Protein AF-A0A8R1IR16-F1 (afdb_monomer_lite)

Radius of gyration: 22.75 Å; chains: 1; bounding box: 48×35×68 Å

Foldseek 3Di:
DLVVLLVVLVVVQVVVVDPPPDDPVVNVVSVVSNLVSQLVVQLVVQVVVLVVVLVVLVVCLVVVVDDPVVNVVSVVVSVCSVVCSVVSSVVSNQVSDPVSVVVVQCPPPVNVVVCVVVVVVPVVPPPDDPVVVVVVVVVVVVVVPD

Secondary structure (DSSP, 8-state):
-HHHHHHHHHHHHHHTTSTTSS-HHHHHHHHHHHHHHHHHHHHHHHHHHHHHHHHHHHHHHHTT-S-HHHHHHHHHHHHHHHHTHHHHHHHHHHHHSHHHHHHHHHHSHHHHHHHHHHHTTTGGG--S-HHHHHHHHHHHHHHTT-

InterPro domains:
  IPR004151 7TM GPCR, serpentine receptor class e (Sre) [PF03125] (1-145)
  IPR053365 Nematode receptor-like [PTHR47757] (2-145)

Sequence (146 aa):
MYTILWYINERMRRNFSKPGAFRLAQQFQVKENIRHIMLTKNIICSATVYVAISCSLLMILVFDMVPEWLKNPLAHCVENCIFLNPLLICTVSMFSEPAWKKEFIQSIPLVSHVFSADKQSLENKKSLRPVEETEMYFNQFKMAWV

Organism: Caenorhabditis japonica (NCBI:txid281687)

Structure (mmCIF, N/CA/C/O backbone):
data_AF-A0A8R1IR16-F1
#
_entry.id   AF-A0A8R1IR16-F1
#
loop_
_atom_site.group_PDB
_atom_site.id
_atom_site.type_symbol
_atom_site.label_atom_id
_atom_site.label_alt_id
_atom_site.label_comp_id
_atom_site.label_asym_id
_atom_site.label_entity_id
_atom_site.label_seq_id
_atom_site.pdbx_PDB_ins_code
_atom_site.Cartn_x
_atom_site.Cartn_y
_atom_site.Cartn_z
_atom_site.occupancy
_atom_site.B_iso_or_equiv
_atom_site.auth_seq_id
_atom_site.auth_comp_id
_atom_site.auth_asym_id
_atom_site.auth_atom_id
_atom_site.pdbx_PDB_model_num
ATOM 1 N N . MET A 1 1 ? -15.082 -14.758 1.129 1.00 70.50 1 MET A N 1
ATOM 2 C CA . MET A 1 1 ? -14.773 -14.827 2.579 1.00 70.50 1 MET A CA 1
ATOM 3 C C . MET A 1 1 ? -14.777 -13.446 3.241 1.00 70.50 1 MET A C 1
ATOM 5 O O . MET A 1 1 ? -15.599 -13.229 4.121 1.00 70.50 1 MET A O 1
ATOM 9 N N . TYR A 1 2 ? -13.950 -12.488 2.795 1.00 76.31 2 TYR A N 1
ATOM 10 C CA . TYR A 1 2 ? -13.872 -11.138 3.393 1.00 76.31 2 TYR A CA 1
ATOM 11 C C . TYR A 1 2 ? -15.183 -10.331 3.356 1.00 76.31 2 TYR A C 1
ATOM 13 O O . TYR A 1 2 ? -15.525 -9.668 4.329 1.00 76.31 2 TYR A O 1
ATOM 21 N N . THR A 1 3 ? -15.959 -10.431 2.275 1.00 79.50 3 THR A N 1
ATOM 22 C CA . THR A 1 3 ? -17.273 -9.771 2.143 1.00 79.50 3 THR A CA 1
ATOM 23 C C . THR A 1 3 ? -18.311 -10.311 3.130 1.00 79.50 3 THR A C 1
ATOM 25 O O . THR A 1 3 ? -19.096 -9.545 3.681 1.00 79.50 3 THR A O 1
ATOM 28 N N . ILE A 1 4 ? -18.276 -11.618 3.402 1.00 84.50 4 ILE A N 1
ATOM 29 C CA . ILE A 1 4 ? -19.158 -12.291 4.366 1.00 84.50 4 ILE A CA 1
ATOM 30 C C . ILE A 1 4 ? -18.788 -11.870 5.793 1.00 84.50 4 ILE A C 1
ATOM 32 O O . ILE A 1 4 ? -19.660 -11.471 6.559 1.00 84.50 4 ILE A O 1
ATOM 36 N N . LEU A 1 5 ? -17.492 -11.884 6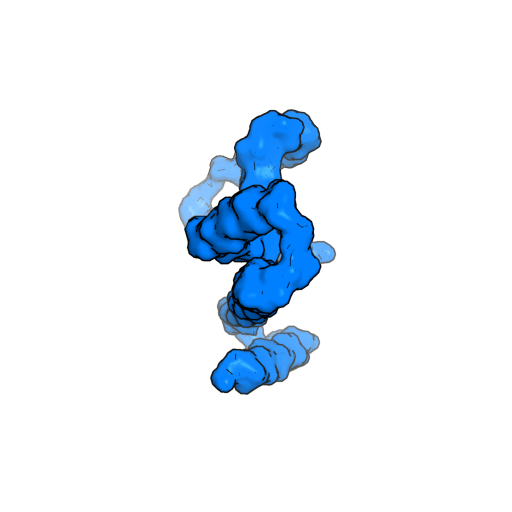.130 1.00 84.38 5 LEU A N 1
ATOM 37 C CA . LEU A 1 5 ? -16.980 -11.391 7.415 1.00 84.38 5 LEU A CA 1
ATOM 38 C C . LEU A 1 5 ? -17.340 -9.921 7.647 1.00 84.38 5 LEU A C 1
ATOM 40 O O . LEU A 1 5 ? -17.776 -9.563 8.739 1.00 84.38 5 LEU A O 1
ATOM 44 N N . TRP A 1 6 ? -17.206 -9.076 6.623 1.00 86.12 6 TRP A N 1
ATOM 45 C CA . TRP A 1 6 ? -17.631 -7.680 6.686 1.00 86.12 6 TRP A CA 1
ATOM 46 C C . TRP A 1 6 ? -19.132 -7.559 6.949 1.00 86.12 6 TRP A C 1
ATOM 48 O O . TRP A 1 6 ? -19.536 -6.871 7.881 1.00 86.12 6 TRP A O 1
ATOM 58 N N . TYR A 1 7 ? -19.960 -8.268 6.178 1.00 87.38 7 TYR A N 1
ATOM 59 C CA . TYR A 1 7 ? -21.414 -8.230 6.321 1.00 87.38 7 TYR A CA 1
ATOM 60 C C . TYR A 1 7 ? -21.877 -8.662 7.720 1.00 87.38 7 TYR A C 1
ATOM 62 O O . TYR A 1 7 ? -22.720 -7.997 8.325 1.00 87.38 7 TYR A O 1
ATOM 70 N N . ILE A 1 8 ? -21.298 -9.737 8.265 1.00 86.81 8 ILE A N 1
ATOM 71 C CA . ILE A 1 8 ? -21.607 -10.222 9.617 1.00 86.81 8 ILE A CA 1
ATOM 72 C C . ILE A 1 8 ? -21.201 -9.180 10.666 1.00 86.81 8 ILE A C 1
ATOM 74 O O . ILE A 1 8 ? -22.024 -8.818 11.508 1.00 86.81 8 ILE A O 1
ATOM 78 N N . ASN A 1 9 ? -19.972 -8.658 10.608 1.00 86.31 9 ASN A N 1
ATOM 79 C CA . ASN A 1 9 ? -19.496 -7.668 11.578 1.00 86.31 9 ASN A CA 1
ATOM 80 C C . ASN A 1 9 ? -20.281 -6.347 11.494 1.00 86.31 9 ASN A C 1
ATOM 82 O O . ASN A 1 9 ? -20.611 -5.765 12.523 1.00 86.31 9 ASN A O 1
ATOM 86 N N . GLU A 1 10 ? -20.655 -5.899 10.295 1.00 84.75 10 GLU A N 1
ATOM 87 C CA . GLU A 1 10 ? -21.483 -4.705 10.091 1.00 84.75 10 GLU A CA 1
ATOM 88 C C . GLU A 1 10 ? -22.900 -4.900 10.651 1.00 84.75 10 GLU A C 1
ATOM 90 O O . GLU A 1 10 ? -23.436 -4.021 11.330 1.00 84.75 10 GLU A O 1
ATOM 95 N N . ARG A 1 11 ? -23.500 -6.079 10.439 1.00 85.19 11 ARG A N 1
ATOM 96 C CA . ARG A 1 11 ? -24.804 -6.435 11.018 1.00 85.19 11 ARG A CA 1
ATOM 97 C C . ARG A 1 11 ? -24.751 -6.450 12.547 1.00 85.19 11 ARG A C 1
ATOM 99 O O . ARG A 1 11 ? -25.655 -5.920 13.191 1.00 85.19 11 ARG A O 1
ATOM 106 N N . MET A 1 12 ? -23.686 -7.002 13.126 1.00 82.00 12 MET A N 1
ATOM 107 C CA . MET A 1 12 ? -23.456 -6.991 14.574 1.00 82.00 12 MET A CA 1
ATOM 108 C C . MET A 1 12 ? -23.248 -5.565 15.099 1.00 82.00 12 MET A C 1
ATOM 110 O O . MET A 1 12 ? -23.857 -5.198 16.102 1.00 82.00 12 MET A O 1
ATOM 114 N N . ARG A 1 13 ? -22.491 -4.721 14.377 1.00 81.38 13 ARG A N 1
ATOM 115 C CA . ARG A 1 13 ? -22.277 -3.310 14.737 1.00 81.38 13 ARG A CA 1
ATOM 116 C C . ARG A 1 13 ? -23.587 -2.534 14.834 1.00 81.38 13 ARG A C 1
ATOM 118 O O . ARG A 1 13 ? -23.777 -1.787 15.788 1.00 81.38 13 ARG A O 1
ATOM 125 N N . ARG A 1 14 ? -24.504 -2.732 13.884 1.00 80.69 14 ARG A N 1
ATOM 126 C CA . ARG A 1 14 ? -25.834 -2.093 13.889 1.00 80.69 14 ARG A CA 1
ATOM 127 C C . ARG A 1 14 ? -26.707 -2.560 15.054 1.00 80.69 14 ARG A C 1
ATOM 129 O O . ARG A 1 14 ? -27.484 -1.780 15.593 1.00 80.69 14 ARG A O 1
ATOM 136 N N . ASN A 1 15 ? -26.559 -3.813 15.474 1.00 76.44 15 ASN A N 1
ATOM 137 C CA . ASN A 1 15 ? -27.293 -4.353 16.617 1.00 76.44 15 ASN A CA 1
ATOM 138 C C . ASN A 1 15 ? -26.777 -3.823 17.968 1.00 76.44 15 ASN A C 1
ATOM 140 O O . ASN A 1 15 ? -27.534 -3.837 18.938 1.00 76.44 15 ASN A O 1
ATOM 144 N N . PHE A 1 16 ? -25.545 -3.300 18.039 1.00 70.19 16 PHE A N 1
ATOM 145 C CA . PHE A 1 16 ? -25.008 -2.656 19.247 1.00 70.19 16 PHE A CA 1
ATOM 146 C C . PHE A 1 16 ? -25.657 -1.313 19.583 1.00 70.19 16 PHE A C 1
ATOM 148 O O . PHE A 1 16 ? -25.525 -0.852 20.712 1.00 70.19 16 PHE A O 1
ATOM 155 N N . SER A 1 17 ? -26.388 -0.696 18.650 1.00 63.47 17 SER A N 1
ATOM 156 C CA . SER A 1 17 ? -27.141 0.535 18.916 1.00 63.47 17 SER A CA 1
ATOM 157 C C . SER A 1 17 ? -28.316 0.327 19.883 1.00 63.47 17 SER A C 1
ATOM 159 O O . SER A 1 17 ? -28.915 1.304 20.319 1.00 63.47 17 SER A O 1
ATOM 161 N N . LYS A 1 18 ? -28.652 -0.925 20.229 1.00 70.00 18 LYS A N 1
ATOM 162 C CA . LYS A 1 18 ? -29.669 -1.262 21.232 1.00 70.00 18 LYS A CA 1
ATOM 163 C C . LYS A 1 18 ? -29.022 -1.366 22.625 1.00 70.00 18 LYS A C 1
ATOM 165 O O . LYS A 1 18 ? -28.211 -2.274 22.836 1.00 70.00 18 LYS A O 1
ATOM 170 N N . PRO A 1 19 ? -29.367 -0.482 23.582 1.00 58.72 19 PRO A N 1
ATOM 171 C CA . PRO A 1 19 ? -28.834 -0.541 24.942 1.00 58.72 19 PRO A CA 1
ATOM 172 C C . PRO A 1 19 ? -29.127 -1.899 25.601 1.00 58.72 19 PRO A C 1
ATOM 174 O O . PRO A 1 19 ? -30.244 -2.401 25.512 1.00 58.72 19 PRO A O 1
ATOM 177 N N . GLY A 1 20 ? -28.127 -2.503 26.253 1.00 64.69 20 GLY A N 1
ATOM 178 C CA . GLY A 1 20 ? -28.282 -3.721 27.068 1.00 64.69 20 GLY A CA 1
ATOM 179 C C . GLY A 1 20 ? -28.164 -5.069 26.341 1.00 64.69 20 GLY A C 1
ATOM 180 O O . GLY A 1 20 ? -28.115 -6.100 27.004 1.00 64.69 20 GLY A O 1
ATOM 181 N N . ALA A 1 21 ? -28.064 -5.099 25.009 1.00 60.94 21 ALA A N 1
ATOM 182 C CA . ALA A 1 21 ? -28.079 -6.360 24.257 1.00 60.94 21 ALA A CA 1
ATOM 183 C C . ALA A 1 21 ? -26.731 -7.116 24.209 1.00 60.94 21 ALA A C 1
ATOM 185 O O . ALA A 1 21 ? -26.717 -8.298 23.871 1.00 60.94 21 ALA A O 1
ATOM 186 N N . PHE A 1 22 ? -25.596 -6.472 24.523 1.00 66.31 22 PHE A N 1
ATOM 187 C CA . PHE A 1 22 ? -24.264 -7.063 24.317 1.00 66.31 22 PHE A CA 1
ATOM 188 C C . PHE A 1 22 ? -23.271 -6.739 25.431 1.00 66.31 22 PHE A C 1
ATOM 190 O O . PHE A 1 22 ? -23.265 -5.637 25.979 1.00 66.31 22 PHE A O 1
ATOM 197 N N . ARG A 1 23 ? -22.381 -7.700 25.720 1.00 76.25 23 ARG A N 1
ATOM 198 C CA . ARG A 1 23 ? -21.262 -7.509 26.654 1.00 76.25 23 ARG A CA 1
ATOM 199 C C . ARG A 1 23 ? -20.213 -6.596 26.024 1.00 76.25 23 ARG A C 1
ATOM 201 O O . ARG A 1 23 ? -19.941 -6.703 24.829 1.00 76.25 23 ARG A O 1
ATOM 208 N N . LEU A 1 24 ? -19.569 -5.765 26.843 1.00 75.62 24 LEU A N 1
ATOM 209 C CA . LEU A 1 24 ? -18.521 -4.832 26.414 1.00 75.62 24 LEU A CA 1
ATOM 210 C C . LEU A 1 24 ? -17.458 -5.525 25.537 1.00 75.62 24 LEU A C 1
ATOM 212 O O . LEU A 1 24 ? -17.166 -5.066 24.437 1.00 75.62 24 LEU A O 1
ATOM 216 N N . ALA A 1 25 ? -16.978 -6.699 25.958 1.00 75.62 25 ALA A N 1
ATOM 217 C CA . ALA A 1 25 ? -15.997 -7.495 25.216 1.00 75.62 25 ALA A CA 1
ATOM 218 C C . ALA A 1 25 ? -16.432 -7.855 23.778 1.00 75.62 25 ALA A C 1
ATOM 220 O O . ALA A 1 25 ? -15.610 -7.841 22.866 1.00 75.62 25 ALA A O 1
ATOM 221 N N . GLN A 1 26 ? -17.721 -8.125 23.542 1.00 78.31 26 GLN A N 1
ATOM 222 C CA . GLN A 1 26 ? -18.230 -8.454 22.203 1.00 78.31 26 GLN A CA 1
ATOM 223 C C . GLN A 1 26 ? -18.224 -7.232 21.279 1.00 78.31 26 GLN A C 1
ATOM 225 O O . GLN A 1 26 ? -17.924 -7.347 20.090 1.00 78.31 26 GLN A O 1
ATOM 230 N N . GLN A 1 27 ? -18.521 -6.049 21.824 1.00 79.50 27 GLN A N 1
ATOM 231 C CA . GLN A 1 27 ? -18.449 -4.797 21.071 1.00 79.50 27 GLN A CA 1
ATOM 232 C C . GLN A 1 27 ? -17.008 -4.484 20.656 1.00 79.50 27 GLN A C 1
ATOM 234 O O . GLN A 1 27 ? -16.776 -4.050 19.528 1.00 79.50 27 GLN A O 1
ATOM 239 N N . PHE A 1 28 ? -16.046 -4.760 21.541 1.00 81.31 28 PHE A N 1
ATOM 240 C CA . PHE A 1 28 ? -14.619 -4.641 21.246 1.00 81.31 28 PHE A CA 1
ATOM 241 C C . PHE A 1 28 ? -14.183 -5.575 20.118 1.00 81.31 28 PHE A C 1
ATOM 243 O O . PHE A 1 28 ? -13.613 -5.106 19.137 1.00 81.31 28 PHE A O 1
ATOM 250 N N . GLN A 1 29 ? -14.509 -6.866 20.207 1.00 82.38 29 GLN A N 1
ATOM 251 C CA . GLN A 1 29 ? -14.133 -7.850 19.186 1.00 82.38 29 GLN A CA 1
ATOM 252 C C . GLN A 1 29 ? -14.648 -7.471 17.795 1.00 82.38 29 GLN A C 1
ATOM 254 O O . GLN A 1 29 ? -13.907 -7.520 16.819 1.00 82.38 29 GLN A O 1
ATOM 259 N N . VAL A 1 30 ? -15.910 -7.049 17.691 1.00 85.50 30 VAL A N 1
ATOM 260 C CA . VAL A 1 30 ? -16.495 -6.670 16.398 1.00 85.50 30 VAL A CA 1
ATOM 261 C C . VAL A 1 30 ? -15.882 -5.378 15.854 1.00 85.50 30 VAL A C 1
ATOM 263 O O . VAL A 1 30 ? -15.630 -5.294 14.654 1.00 85.50 30 VAL A O 1
ATOM 266 N N . LYS A 1 31 ? -15.601 -4.378 16.702 1.00 82.31 31 LYS A N 1
ATOM 267 C CA . LYS A 1 31 ? -14.915 -3.150 16.263 1.00 82.31 31 LYS A CA 1
ATOM 268 C C . LYS A 1 31 ? -13.490 -3.434 15.781 1.00 82.31 31 LYS A C 1
ATOM 270 O O . LYS A 1 31 ? -13.119 -2.956 14.712 1.00 82.31 31 LYS A O 1
ATOM 275 N N . GLU A 1 32 ? -12.733 -4.247 16.514 1.00 83.69 32 GLU A N 1
ATOM 276 C CA . GLU A 1 32 ? -11.369 -4.624 16.132 1.00 83.69 32 GLU A CA 1
ATOM 277 C C . GLU A 1 32 ? -11.355 -5.447 14.836 1.00 83.69 32 GLU A C 1
ATOM 279 O O . GLU A 1 32 ? -10.561 -5.180 13.937 1.00 83.69 32 GLU A O 1
ATOM 284 N N . ASN A 1 33 ? -12.309 -6.369 14.664 1.00 88.94 33 ASN A N 1
ATOM 285 C CA . ASN A 1 33 ? -12.471 -7.118 13.417 1.00 88.94 33 ASN A CA 1
AT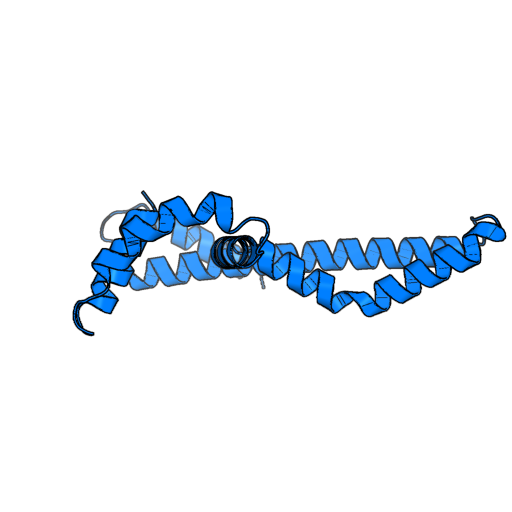OM 286 C C . ASN A 1 33 ? -12.743 -6.198 12.218 1.00 88.94 33 ASN A C 1
ATOM 288 O O . ASN A 1 33 ? -12.174 -6.398 11.146 1.00 88.94 33 ASN A O 1
ATOM 292 N N . ILE A 1 34 ? -13.599 -5.184 12.380 1.00 86.31 34 ILE A N 1
ATOM 293 C CA . ILE A 1 34 ? -13.873 -4.189 11.330 1.00 86.31 34 ILE A CA 1
ATOM 294 C C . ILE A 1 34 ? -12.598 -3.419 10.980 1.00 86.31 34 ILE A C 1
ATOM 296 O O . ILE A 1 34 ? -12.294 -3.265 9.795 1.00 86.31 34 ILE A O 1
ATOM 300 N N . ARG A 1 35 ? -11.829 -2.991 11.988 1.00 86.31 35 ARG A N 1
ATOM 301 C CA . ARG A 1 35 ? -10.544 -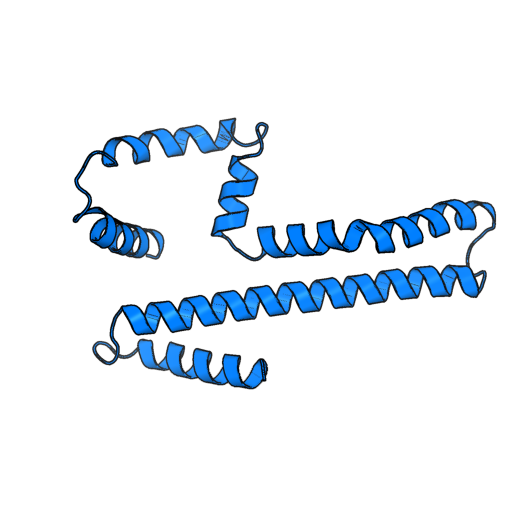2.300 11.807 1.00 86.31 35 ARG A CA 1
ATOM 302 C C . ARG A 1 35 ? -9.548 -3.166 11.033 1.00 86.31 35 ARG A C 1
ATOM 304 O O . ARG A 1 35 ? -9.010 -2.726 10.019 1.00 86.31 35 ARG A O 1
ATOM 311 N N . HIS A 1 36 ? -9.401 -4.431 11.421 1.00 87.44 36 HIS A N 1
ATOM 312 C CA . HIS A 1 36 ? -8.546 -5.398 10.732 1.00 87.44 36 HIS A CA 1
ATOM 313 C C . HIS A 1 36 ? -8.984 -5.653 9.277 1.00 87.44 36 HIS A C 1
ATOM 315 O O . HIS A 1 36 ? -8.152 -5.745 8.369 1.00 87.44 36 HIS A O 1
ATOM 321 N N . ILE A 1 37 ? -10.295 -5.722 9.012 1.00 88.44 37 ILE A N 1
ATOM 322 C CA . ILE A 1 37 ? -10.823 -5.849 7.645 1.00 88.44 37 ILE A CA 1
ATOM 323 C C . ILE A 1 37 ? -10.491 -4.607 6.808 1.00 88.44 37 ILE A C 1
ATOM 325 O O . ILE A 1 37 ? -10.077 -4.749 5.657 1.00 88.44 37 ILE A O 1
ATOM 329 N N . MET A 1 38 ? -10.638 -3.403 7.367 1.00 86.38 38 MET A N 1
ATOM 330 C CA . MET A 1 38 ? -10.276 -2.160 6.678 1.00 86.38 38 MET A CA 1
ATOM 331 C C . MET A 1 38 ? -8.779 -2.101 6.365 1.00 86.38 38 MET A C 1
ATOM 333 O O . MET A 1 38 ? -8.416 -1.805 5.227 1.00 86.38 38 MET A O 1
ATOM 337 N N . LEU A 1 39 ? -7.929 -2.462 7.329 1.00 87.94 39 LEU A N 1
ATOM 338 C CA . LEU A 1 39 ? -6.482 -2.585 7.146 1.00 87.94 39 LEU A CA 1
ATOM 339 C C . LEU A 1 39 ? -6.151 -3.551 6.003 1.00 87.94 39 LEU A C 1
ATOM 341 O O . LEU A 1 39 ? -5.445 -3.183 5.066 1.00 87.94 39 LEU A O 1
ATOM 345 N N . THR A 1 40 ? -6.726 -4.759 6.027 1.00 89.25 40 THR A N 1
ATOM 346 C CA . THR A 1 40 ? -6.485 -5.749 4.967 1.00 89.25 40 THR A CA 1
ATOM 347 C C . THR A 1 40 ? -6.928 -5.200 3.607 1.00 89.25 40 THR A C 1
ATOM 349 O O . THR A 1 40 ? -6.209 -5.329 2.619 1.00 89.25 40 THR A O 1
ATOM 352 N N . LYS A 1 41 ? -8.095 -4.544 3.538 1.00 88.50 41 LYS A N 1
ATOM 353 C CA . LYS A 1 41 ? -8.601 -3.950 2.295 1.00 88.50 41 LYS A CA 1
ATOM 354 C C . LYS A 1 41 ? -7.639 -2.895 1.744 1.00 88.50 41 LYS A C 1
ATOM 356 O O . LYS A 1 41 ? -7.406 -2.870 0.538 1.00 88.50 41 LYS A O 1
ATOM 361 N N . ASN A 1 42 ? -7.083 -2.043 2.603 1.00 88.50 42 ASN A N 1
ATOM 362 C CA . ASN A 1 42 ? -6.122 -1.020 2.196 1.00 88.50 42 ASN A CA 1
ATOM 363 C C . ASN A 1 42 ? -4.822 -1.641 1.674 1.00 88.50 42 ASN A C 1
ATOM 365 O O . ASN A 1 42 ? -4.331 -1.210 0.633 1.00 88.50 42 ASN A O 1
ATOM 369 N N . ILE A 1 43 ? -4.313 -2.684 2.339 1.00 90.50 43 ILE A N 1
ATOM 370 C CA . ILE A 1 43 ? -3.122 -3.423 1.897 1.00 90.50 43 ILE A CA 1
ATOM 371 C C . ILE A 1 43 ? -3.366 -4.067 0.531 1.00 90.50 43 ILE A C 1
ATOM 373 O O . ILE A 1 43 ? -2.572 -3.867 -0.382 1.00 90.50 43 ILE A O 1
ATOM 377 N N . ILE A 1 44 ? -4.484 -4.780 0.355 1.00 91.06 44 ILE A N 1
ATOM 378 C CA . ILE A 1 44 ? -4.827 -5.428 -0.922 1.00 91.06 44 ILE A CA 1
ATOM 379 C C . ILE A 1 44 ? -4.977 -4.387 -2.034 1.00 91.06 44 ILE A C 1
ATOM 381 O O . ILE A 1 44 ? -4.432 -4.568 -3.120 1.00 91.06 44 ILE A O 1
ATOM 385 N N . CYS A 1 45 ? -5.695 -3.290 -1.771 1.00 89.62 45 CYS A N 1
ATOM 386 C CA . CYS A 1 45 ? -5.875 -2.208 -2.736 1.00 89.62 45 CYS A CA 1
ATOM 387 C C . CYS A 1 45 ? -4.524 -1.609 -3.150 1.00 89.62 45 CYS A C 1
ATOM 389 O O . CYS A 1 45 ? -4.227 -1.517 -4.339 1.00 89.62 45 CYS A O 1
ATOM 391 N N . SER A 1 46 ? -3.676 -1.272 -2.176 1.00 89.94 46 SER A N 1
ATOM 392 C CA . SER A 1 46 ? -2.362 -0.690 -2.440 1.00 89.94 46 SER A CA 1
ATOM 393 C C . SER A 1 46 ? -1.440 -1.651 -3.189 1.00 89.94 46 SER A C 1
ATOM 395 O O . SER A 1 46 ? -0.840 -1.249 -4.181 1.00 89.94 46 SER A O 1
ATOM 397 N N . ALA A 1 47 ? -1.390 -2.925 -2.793 1.00 90.50 47 ALA A N 1
ATOM 398 C CA . ALA A 1 47 ? -0.616 -3.946 -3.493 1.00 90.50 47 ALA A CA 1
ATOM 399 C C . ALA A 1 47 ? -1.104 -4.140 -4.938 1.00 90.50 47 ALA A C 1
ATOM 401 O O . ALA A 1 47 ? -0.296 -4.256 -5.854 1.00 90.50 47 ALA A O 1
ATOM 402 N N . THR A 1 48 ? -2.421 -4.110 -5.166 1.00 91.88 48 THR A N 1
ATOM 403 C CA . THR A 1 48 ? -3.004 -4.233 -6.513 1.00 91.88 48 THR A CA 1
ATOM 404 C C . THR A 1 48 ? -2.602 -3.056 -7.399 1.00 91.88 48 THR A C 1
ATOM 406 O O . THR A 1 48 ? -2.142 -3.262 -8.519 1.00 91.88 48 THR A O 1
ATOM 409 N N . VAL A 1 49 ? -2.729 -1.823 -6.892 1.00 91.12 49 VAL A N 1
ATOM 410 C CA . VAL A 1 49 ? -2.297 -0.609 -7.606 1.00 91.12 49 VAL A CA 1
ATOM 411 C C . VAL A 1 49 ? -0.800 -0.667 -7.899 1.00 91.12 49 VAL A C 1
ATOM 413 O O . VAL A 1 49 ? -0.372 -0.350 -9.004 1.00 91.12 49 VAL A O 1
ATOM 416 N N . TYR A 1 50 ? -0.006 -1.124 -6.938 1.00 90.50 50 TYR A N 1
ATOM 417 C CA . TYR A 1 50 ? 1.435 -1.226 -7.086 1.00 90.50 50 TYR A CA 1
ATOM 418 C C . TYR A 1 50 ? 1.868 -2.218 -8.167 1.00 90.50 50 TYR A C 1
ATOM 420 O O . TYR A 1 50 ? 2.700 -1.892 -9.017 1.00 90.50 50 TYR A O 1
ATOM 428 N N . VAL A 1 51 ? 1.278 -3.415 -8.165 1.00 91.62 51 VAL A N 1
ATOM 429 C CA . VAL A 1 51 ? 1.519 -4.427 -9.199 1.00 91.62 51 VAL A CA 1
ATOM 430 C C . VAL A 1 51 ? 1.070 -3.900 -10.557 1.00 91.62 51 VAL A C 1
ATOM 432 O O . VAL A 1 51 ? 1.820 -4.013 -11.519 1.00 91.62 51 VAL A O 1
ATOM 435 N N . ALA A 1 52 ? -0.094 -3.249 -10.640 1.00 92.81 52 ALA A N 1
ATOM 436 C CA . ALA A 1 52 ? -0.576 -2.657 -11.885 1.00 92.81 52 ALA A CA 1
ATOM 437 C C . ALA A 1 52 ? 0.394 -1.599 -12.445 1.00 92.81 52 ALA A C 1
ATOM 439 O O . ALA A 1 52 ? 0.684 -1.617 -13.642 1.00 92.81 52 ALA A O 1
ATOM 440 N N . ILE A 1 53 ? 0.944 -0.722 -11.596 1.00 90.88 53 ILE A N 1
ATOM 441 C CA . ILE A 1 53 ? 1.959 0.268 -11.995 1.00 90.88 53 ILE A CA 1
ATOM 442 C C . ILE A 1 53 ? 3.231 -0.438 -12.469 1.00 90.88 53 ILE A C 1
ATOM 444 O O . ILE A 1 53 ? 3.720 -0.147 -13.556 1.00 90.88 53 ILE A O 1
ATOM 448 N N . SER A 1 54 ? 3.731 -1.405 -11.698 1.00 90.50 54 SER A N 1
ATOM 449 C CA . SER A 1 54 ? 4.962 -2.140 -12.016 1.00 90.50 54 SER A CA 1
ATOM 450 C C . SER A 1 54 ? 4.848 -2.895 -13.344 1.00 90.50 54 SER A C 1
ATOM 452 O O . SER A 1 54 ? 5.731 -2.802 -14.193 1.00 90.50 54 SER A O 1
ATOM 454 N N . CYS A 1 55 ? 3.723 -3.580 -13.568 1.00 92.25 55 CYS A N 1
ATOM 455 C CA . CYS A 1 55 ? 3.419 -4.234 -14.836 1.00 92.25 55 CYS A CA 1
ATOM 456 C C . CYS A 1 55 ? 3.312 -3.220 -15.978 1.00 92.25 55 CYS A C 1
ATOM 458 O O . CYS A 1 55 ? 3.861 -3.463 -17.044 1.00 92.25 55 CYS A O 1
ATOM 460 N N . SER A 1 56 ? 2.659 -2.074 -15.767 1.00 91.44 56 SER A N 1
ATOM 461 C CA . SER A 1 56 ? 2.534 -1.038 -16.802 1.00 91.44 56 SER A CA 1
ATOM 462 C C . SER A 1 56 ? 3.899 -0.485 -17.221 1.00 91.44 56 SER A C 1
ATOM 464 O O . SER A 1 56 ? 4.173 -0.383 -18.413 1.00 91.44 56 SER A O 1
ATOM 466 N N . LEU A 1 57 ? 4.781 -0.192 -16.258 1.00 91.25 57 LEU A N 1
ATOM 467 C CA . LEU A 1 57 ? 6.152 0.260 -16.523 1.00 91.25 57 LEU A CA 1
ATOM 468 C C . LEU A 1 57 ? 6.954 -0.794 -17.298 1.00 91.25 57 LEU A C 1
ATOM 470 O O . LEU A 1 57 ? 7.657 -0.458 -18.250 1.00 91.25 57 LEU A O 1
ATOM 474 N N . LEU A 1 58 ? 6.798 -2.071 -16.939 1.00 91.69 58 LEU A N 1
ATOM 475 C CA . LEU A 1 58 ? 7.438 -3.178 -17.645 1.00 91.69 58 LEU A CA 1
ATOM 476 C C . LEU A 1 58 ? 6.925 -3.310 -19.086 1.00 91.69 58 LEU A C 1
ATOM 478 O O . LEU A 1 58 ? 7.732 -3.450 -20.000 1.00 91.69 58 LEU A O 1
ATOM 482 N N . MET A 1 59 ? 5.614 -3.206 -19.323 1.00 93.06 59 MET A N 1
ATOM 483 C CA . MET A 1 59 ? 5.063 -3.253 -20.685 1.00 93.06 59 MET A CA 1
ATOM 484 C C . MET A 1 59 ? 5.545 -2.073 -21.540 1.00 93.06 59 MET A C 1
ATOM 486 O O . MET A 1 59 ? 5.847 -2.265 -22.713 1.00 93.06 59 MET A O 1
ATOM 490 N N . ILE A 1 60 ? 5.657 -0.869 -20.963 1.00 92.00 60 ILE A N 1
ATOM 491 C CA . ILE A 1 60 ? 6.198 0.316 -21.652 1.00 92.00 60 ILE A CA 1
ATOM 492 C C . ILE A 1 60 ? 7.639 0.070 -22.122 1.00 92.00 60 ILE A C 1
ATOM 494 O O . ILE A 1 60 ? 7.971 0.419 -23.254 1.00 92.00 60 ILE A O 1
ATOM 498 N N . LEU A 1 61 ? 8.471 -0.548 -21.275 1.00 90.56 61 LEU A N 1
ATOM 499 C CA . LEU A 1 61 ? 9.841 -0.933 -21.627 1.00 90.56 61 LEU A CA 1
ATOM 500 C C . LEU A 1 61 ? 9.876 -2.010 -22.716 1.00 90.56 61 LEU A C 1
ATOM 502 O O . LEU A 1 61 ? 10.617 -1.873 -23.680 1.00 90.56 61 LEU A O 1
ATOM 506 N N . VAL A 1 62 ? 9.069 -3.067 -22.583 1.00 91.56 62 VAL A N 1
ATOM 507 C CA . VAL A 1 62 ? 9.061 -4.205 -23.521 1.00 91.56 62 VAL A CA 1
ATOM 508 C C . VAL A 1 62 ? 8.602 -3.798 -24.921 1.00 91.56 62 VAL A C 1
ATOM 510 O O . VAL A 1 62 ? 9.145 -4.286 -25.907 1.00 91.56 62 VAL A O 1
ATOM 513 N N . PHE A 1 63 ? 7.616 -2.906 -25.022 1.00 93.88 63 PHE A N 1
ATOM 514 C CA . PHE A 1 63 ? 7.126 -2.400 -26.307 1.00 93.88 63 PHE A CA 1
ATOM 515 C C . PHE A 1 63 ? 7.947 -1.241 -26.873 1.00 93.88 63 PHE A C 1
ATOM 517 O O . PHE A 1 63 ? 7.555 -0.662 -27.884 1.00 93.88 63 PHE A O 1
ATOM 524 N N . ASP A 1 64 ? 9.059 -0.890 -26.229 1.00 89.44 64 ASP A N 1
ATOM 525 C CA . ASP A 1 64 ? 9.954 0.171 -26.678 1.00 89.44 64 ASP A CA 1
ATOM 526 C C . ASP A 1 64 ? 9.253 1.529 -26.861 1.00 89.44 64 ASP A C 1
ATOM 528 O O . ASP A 1 64 ? 9.600 2.343 -27.715 1.00 89.44 64 ASP A O 1
ATOM 532 N N . MET A 1 65 ? 8.248 1.801 -26.019 1.00 89.69 65 MET A N 1
ATOM 533 C CA . MET A 1 65 ? 7.427 3.016 -26.099 1.00 89.69 65 MET A CA 1
ATOM 534 C C . MET A 1 65 ? 8.102 4.254 -25.489 1.00 89.69 65 MET A C 1
ATOM 536 O O . MET A 1 65 ? 7.462 5.294 -25.327 1.00 89.69 65 MET A O 1
ATOM 540 N N . VAL A 1 66 ? 9.381 4.156 -25.123 1.00 90.38 66 VAL A N 1
ATOM 541 C CA . VAL A 1 66 ? 10.155 5.235 -24.502 1.00 90.38 66 VAL A CA 1
ATOM 542 C C . VAL A 1 66 ? 11.477 5.475 -25.233 1.00 90.38 66 VAL A C 1
ATOM 544 O O . VAL A 1 66 ? 12.066 4.538 -25.772 1.00 90.38 66 VAL A O 1
ATOM 547 N N . PRO A 1 67 ? 11.986 6.721 -25.230 1.00 91.06 67 PRO A N 1
ATOM 548 C CA . PRO A 1 67 ? 13.281 7.042 -25.821 1.00 91.06 67 PRO A CA 1
ATOM 549 C C . PRO A 1 67 ? 14.435 6.277 -25.157 1.00 91.06 67 PRO A C 1
ATOM 551 O O . PRO A 1 67 ? 14.410 6.053 -23.948 1.00 91.06 67 PRO A O 1
ATOM 554 N N . GLU A 1 68 ? 15.497 5.985 -25.914 1.00 89.56 68 GLU A N 1
ATOM 555 C CA . GLU A 1 68 ? 16.692 5.258 -25.437 1.00 89.56 68 GLU A CA 1
ATOM 556 C C . GLU A 1 68 ? 17.291 5.819 -24.140 1.00 89.56 68 GLU A C 1
ATOM 558 O O . GLU A 1 68 ? 17.619 5.073 -23.219 1.00 89.56 68 GLU A O 1
ATOM 563 N N . TRP A 1 69 ? 17.370 7.148 -24.017 1.00 91.50 69 TRP A N 1
ATOM 564 C CA . TRP A 1 69 ? 17.923 7.801 -22.826 1.00 91.50 69 TRP A CA 1
ATOM 565 C C . TRP A 1 69 ? 17.085 7.564 -21.556 1.00 91.50 69 TRP A C 1
ATOM 567 O O . TRP A 1 69 ? 17.611 7.676 -20.450 1.00 91.50 69 TRP A O 1
ATOM 577 N N . LEU A 1 70 ? 15.799 7.223 -21.700 1.00 90.44 70 LEU A N 1
ATOM 578 C CA . LEU A 1 70 ? 14.876 6.967 -20.595 1.00 90.44 70 LEU A CA 1
ATOM 579 C C . LEU A 1 70 ? 14.760 5.470 -20.255 1.00 90.44 70 LEU A C 1
ATOM 581 O O . LEU A 1 70 ? 14.316 5.135 -19.159 1.00 90.44 70 LEU A O 1
ATOM 585 N N . LYS A 1 71 ? 15.194 4.557 -21.135 1.00 89.75 71 LYS A N 1
ATOM 586 C CA . LYS A 1 71 ? 15.087 3.105 -20.901 1.00 89.75 71 LYS A CA 1
ATOM 587 C C . LYS A 1 71 ? 15.842 2.662 -19.653 1.00 89.75 71 LYS A C 1
ATOM 589 O O . LYS A 1 71 ? 15.283 1.974 -18.806 1.00 89.75 71 LYS A O 1
ATOM 594 N N . ASN A 1 72 ? 17.092 3.100 -19.515 1.00 90.75 72 ASN A N 1
ATOM 595 C CA . ASN A 1 72 ? 17.950 2.709 -18.398 1.00 90.75 72 ASN A CA 1
ATOM 596 C C . ASN A 1 72 ? 17.428 3.194 -17.024 1.00 90.75 72 ASN A C 1
ATOM 598 O O . ASN A 1 72 ? 17.271 2.371 -16.121 1.00 90.75 72 ASN A O 1
ATOM 602 N N . PRO A 1 73 ? 17.066 4.482 -16.831 1.00 92.31 73 PRO A N 1
ATOM 603 C CA . PRO A 1 73 ? 16.471 4.913 -15.565 1.00 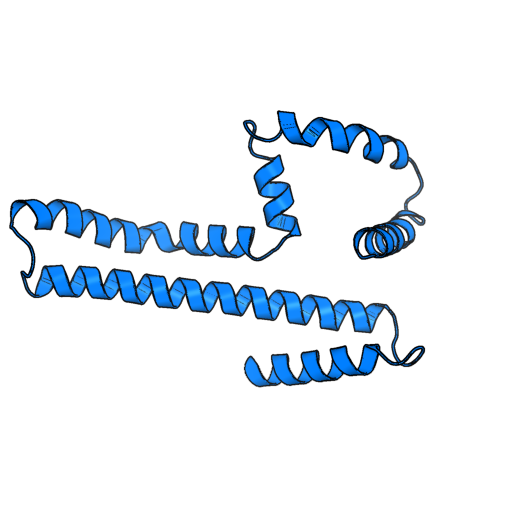92.31 73 PRO A CA 1
ATOM 604 C C . PRO A 1 73 ? 15.113 4.248 -15.293 1.00 92.31 73 PRO A C 1
ATOM 606 O O . PRO A 1 73 ? 14.828 3.904 -14.148 1.00 92.31 73 PRO A O 1
ATOM 609 N N . LEU A 1 74 ? 14.293 4.009 -16.321 1.00 90.50 74 LEU A N 1
ATOM 610 C CA . LEU A 1 74 ? 13.004 3.334 -16.162 1.00 90.50 74 LEU A CA 1
ATOM 611 C C . LEU A 1 74 ? 13.170 1.858 -15.760 1.00 90.50 74 LEU A C 1
ATOM 613 O O . LEU A 1 74 ? 12.415 1.373 -14.918 1.00 90.50 74 LEU A O 1
ATOM 617 N N . ALA A 1 75 ? 14.179 1.163 -16.292 1.00 90.75 75 ALA A N 1
ATOM 618 C CA . ALA A 1 75 ? 14.531 -0.196 -15.884 1.00 90.75 75 ALA A CA 1
ATOM 619 C C . ALA A 1 75 ? 14.920 -0.250 -14.399 1.00 90.75 75 ALA A C 1
ATOM 621 O O . ALA A 1 75 ? 14.374 -1.062 -13.651 1.00 90.75 75 ALA A O 1
ATOM 622 N N . HIS A 1 76 ? 15.749 0.690 -13.934 1.00 91.19 76 HIS A N 1
ATOM 623 C CA . HIS A 1 76 ? 16.058 0.812 -12.510 1.00 91.19 76 HIS A CA 1
ATOM 624 C C . HIS A 1 76 ? 14.820 1.123 -11.664 1.00 91.19 76 HIS A C 1
ATOM 626 O O . HIS A 1 76 ? 14.693 0.597 -10.559 1.00 91.19 76 HIS A O 1
ATOM 632 N N . CYS A 1 77 ? 13.880 1.942 -12.147 1.00 89.00 77 CYS A N 1
ATOM 633 C CA . CYS A 1 77 ? 12.614 2.154 -11.443 1.00 89.00 77 CYS A CA 1
ATOM 634 C C . CYS A 1 77 ? 11.825 0.846 -11.285 1.00 89.00 77 CYS A C 1
ATOM 636 O O . CYS A 1 77 ? 11.338 0.575 -10.191 1.00 89.00 77 CYS A O 1
ATOM 638 N N . VAL A 1 78 ? 11.735 0.018 -12.331 1.00 89.94 78 VAL A N 1
ATOM 639 C CA . VAL A 1 78 ? 11.047 -1.285 -12.275 1.00 89.94 78 VAL A CA 1
ATOM 640 C C . VAL A 1 78 ? 11.729 -2.238 -11.293 1.00 89.94 78 VAL A C 1
ATOM 642 O O . VAL A 1 78 ? 11.049 -2.841 -10.463 1.00 89.94 78 VAL A O 1
ATOM 645 N N . GLU A 1 79 ? 13.058 -2.337 -11.328 1.00 89.81 79 GLU A N 1
ATOM 646 C CA . GLU A 1 79 ? 13.828 -3.144 -10.374 1.00 89.81 79 GLU A CA 1
ATOM 647 C C . GLU A 1 79 ? 13.569 -2.693 -8.934 1.00 89.81 79 GLU A C 1
ATOM 649 O O . GLU A 1 79 ? 13.199 -3.499 -8.079 1.00 89.81 79 GLU A O 1
ATOM 654 N N . ASN A 1 80 ? 13.675 -1.389 -8.667 1.00 88.88 80 ASN A N 1
ATOM 655 C CA . ASN A 1 80 ? 13.389 -0.832 -7.348 1.00 88.88 80 ASN A CA 1
ATOM 656 C C . ASN A 1 80 ? 11.939 -1.095 -6.926 1.00 88.88 80 ASN A C 1
ATOM 658 O O . ASN A 1 80 ? 11.701 -1.440 -5.772 1.00 88.88 80 ASN A O 1
ATOM 662 N N . CYS A 1 81 ? 10.966 -1.022 -7.836 1.00 85.25 81 CYS A N 1
ATOM 663 C CA . CYS A 1 81 ? 9.595 -1.412 -7.521 1.00 85.25 81 CYS A CA 1
ATOM 664 C C . CYS A 1 81 ? 9.502 -2.897 -7.102 1.00 85.25 81 CYS A C 1
ATOM 666 O O . CYS A 1 81 ? 8.801 -3.254 -6.156 1.00 85.25 81 CYS A O 1
ATOM 668 N N . ILE A 1 82 ? 10.255 -3.801 -7.714 1.00 84.31 82 ILE A N 1
ATOM 669 C CA . ILE A 1 82 ? 10.237 -5.209 -7.292 1.00 84.31 82 ILE A CA 1
ATOM 670 C C . ILE A 1 82 ? 10.844 -5.372 -5.884 1.00 84.31 82 ILE A C 1
ATOM 672 O O . ILE A 1 82 ? 10.303 -6.117 -5.059 1.00 84.31 82 ILE A O 1
ATOM 676 N N . PHE A 1 83 ? 11.911 -4.637 -5.564 1.00 86.31 83 PHE A N 1
ATOM 677 C CA . PHE A 1 83 ? 12.604 -4.751 -4.274 1.00 86.31 83 PHE A CA 1
ATOM 678 C C . PHE A 1 83 ? 11.947 -3.974 -3.119 1.00 86.31 83 PHE A C 1
ATOM 680 O O . PHE A 1 83 ? 12.054 -4.391 -1.966 1.00 86.31 83 PHE A O 1
ATOM 687 N N . LEU A 1 84 ? 11.223 -2.883 -3.390 1.00 84.94 84 LEU A N 1
ATOM 688 C CA . LEU A 1 84 ? 10.625 -2.007 -2.366 1.00 84.94 84 LEU A CA 1
ATOM 689 C C . LEU A 1 84 ? 9.226 -2.452 -1.894 1.00 84.94 84 LEU A C 1
ATOM 691 O O . LEU A 1 84 ? 8.587 -1.753 -1.105 1.00 84.94 84 LEU A O 1
ATOM 695 N N . ASN A 1 85 ? 8.767 -3.640 -2.301 1.00 82.38 85 ASN A N 1
ATOM 696 C CA . ASN A 1 85 ? 7.511 -4.247 -1.842 1.00 82.38 85 ASN A CA 1
ATOM 697 C C . ASN A 1 85 ? 7.317 -4.207 -0.306 1.00 82.38 85 ASN A C 1
ATOM 699 O O . ASN A 1 85 ? 6.237 -3.809 0.146 1.00 82.38 85 ASN A O 1
ATOM 703 N N . PRO A 1 86 ? 8.327 -4.545 0.529 1.00 86.00 86 PRO A N 1
ATOM 704 C CA . PRO A 1 86 ? 8.180 -4.478 1.982 1.00 86.00 86 PRO A CA 1
ATOM 705 C C . PRO A 1 86 ? 7.926 -3.060 2.495 1.00 86.00 86 PRO A C 1
ATOM 707 O O . PRO A 1 86 ? 7.129 -2.883 3.411 1.00 86.00 86 PRO A O 1
ATOM 710 N N . LEU A 1 87 ? 8.546 -2.036 1.895 1.00 84.75 87 LEU A N 1
ATOM 711 C CA . LEU A 1 87 ? 8.321 -0.650 2.312 1.00 84.75 87 LEU A CA 1
ATOM 712 C C . LEU A 1 87 ? 6.886 -0.214 2.036 1.00 84.75 87 LEU A C 1
ATOM 714 O O . LEU A 1 87 ? 6.278 0.444 2.880 1.00 84.75 87 LEU A O 1
ATOM 718 N N . LEU A 1 88 ? 6.314 -0.618 0.901 1.00 84.50 88 LEU A N 1
ATOM 719 C CA . LEU A 1 88 ? 4.914 -0.342 0.595 1.00 84.50 88 LEU A CA 1
ATOM 720 C C . LEU A 1 88 ? 3.976 -1.017 1.600 1.00 84.50 88 LEU A C 1
ATOM 722 O O . LEU A 1 88 ? 3.104 -0.362 2.165 1.00 84.50 88 LEU A O 1
ATOM 726 N N . ILE A 1 89 ? 4.175 -2.305 1.884 1.00 85.56 89 ILE A N 1
ATOM 727 C CA . ILE A 1 89 ? 3.318 -3.029 2.834 1.00 85.56 89 ILE A CA 1
ATOM 728 C C . ILE A 1 89 ? 3.438 -2.420 4.236 1.00 85.56 89 ILE A C 1
ATOM 730 O O . ILE A 1 89 ? 2.420 -2.168 4.887 1.00 85.56 89 ILE A O 1
ATOM 734 N N . CYS A 1 90 ? 4.659 -2.135 4.693 1.00 87.69 90 CYS A N 1
ATOM 735 C CA . CYS A 1 90 ? 4.911 -1.549 6.006 1.00 87.69 90 CYS A CA 1
ATOM 736 C C . CYS A 1 90 ? 4.313 -0.147 6.132 1.00 87.69 90 CYS A C 1
ATOM 738 O O . CYS A 1 90 ? 3.650 0.145 7.124 1.00 87.69 90 CYS A O 1
ATOM 740 N N . THR A 1 91 ? 4.491 0.711 5.126 1.00 86.00 91 THR A N 1
ATOM 741 C CA . THR A 1 91 ? 3.933 2.072 5.139 1.00 86.00 91 THR A CA 1
ATOM 742 C C . THR A 1 91 ? 2.408 2.033 5.136 1.00 86.00 91 THR A C 1
ATOM 744 O O . THR A 1 91 ? 1.781 2.619 6.016 1.00 86.00 91 THR A O 1
ATOM 747 N N . VAL A 1 92 ? 1.787 1.276 4.231 1.00 87.75 92 VAL A N 1
ATOM 748 C CA . VAL A 1 92 ? 0.323 1.143 4.174 1.00 87.75 92 VAL A CA 1
ATOM 749 C C . VAL A 1 92 ? -0.231 0.596 5.484 1.00 87.75 92 VAL A C 1
ATOM 751 O O . VAL A 1 92 ? -1.249 1.096 5.963 1.00 87.75 92 VAL A O 1
ATOM 754 N N . SER A 1 93 ? 0.447 -0.377 6.095 1.00 85.75 93 SER A N 1
ATOM 755 C CA . SER A 1 93 ? 0.041 -0.935 7.388 1.00 85.75 93 SER A CA 1
ATOM 756 C C . SER A 1 93 ? 0.128 0.105 8.506 1.00 85.75 93 SER A C 1
ATOM 758 O O . SER A 1 93 ? -0.840 0.302 9.237 1.00 85.75 93 SER A O 1
ATOM 760 N N . MET A 1 94 ? 1.249 0.828 8.586 1.00 86.62 94 MET A N 1
ATOM 761 C CA . MET A 1 94 ? 1.491 1.867 9.591 1.00 86.62 94 MET A CA 1
ATOM 762 C C . MET A 1 94 ? 0.472 3.009 9.498 1.00 86.62 94 MET A C 1
ATOM 764 O O . MET A 1 94 ? -0.020 3.489 10.513 1.00 86.62 94 MET A O 1
ATOM 768 N N . PHE A 1 95 ? 0.129 3.441 8.281 1.00 83.38 95 PHE A N 1
ATOM 769 C CA . PHE A 1 95 ? -0.788 4.562 8.058 1.00 83.38 95 PHE A CA 1
ATOM 770 C C . PHE A 1 95 ? -2.270 4.173 8.069 1.00 83.38 95 PHE A C 1
ATOM 772 O O . PHE A 1 95 ? -3.117 5.044 8.272 1.00 83.38 95 PHE A O 1
ATOM 779 N N . SER A 1 96 ? -2.594 2.895 7.861 1.00 81.88 96 SER A N 1
ATOM 780 C CA . SER A 1 96 ? -3.975 2.401 7.926 1.00 81.88 96 SER A CA 1
ATOM 781 C C . SER A 1 96 ? -4.495 2.292 9.354 1.00 81.88 96 SER A C 1
ATOM 783 O O . SER A 1 96 ? -5.708 2.329 9.551 1.00 81.88 96 SER A O 1
ATOM 785 N N . GLU A 1 97 ? -3.598 2.182 10.335 1.00 80.94 97 GLU A N 1
ATOM 786 C CA . GLU A 1 97 ? -3.949 2.080 11.743 1.00 80.94 97 GLU A CA 1
ATOM 787 C C . GLU A 1 97 ? -3.658 3.395 12.492 1.00 80.94 97 GLU A C 1
ATOM 789 O O . GLU A 1 97 ? -2.489 3.747 12.672 1.00 80.94 97 GLU A O 1
ATOM 794 N N . PRO A 1 98 ? -4.680 4.135 12.969 1.00 76.62 98 PRO A N 1
ATOM 795 C CA . PRO A 1 98 ? -4.490 5.405 13.672 1.00 76.62 98 PRO A CA 1
ATOM 796 C C . PRO A 1 98 ? -3.522 5.346 14.857 1.00 76.62 98 PRO A C 1
ATOM 798 O O . PRO A 1 98 ? -2.749 6.287 15.052 1.00 76.62 98 PRO A O 1
ATOM 801 N N . ALA A 1 99 ? -3.541 4.254 15.630 1.00 76.44 99 ALA A N 1
ATOM 802 C CA . ALA A 1 99 ? -2.639 4.088 16.768 1.00 76.44 99 ALA A CA 1
ATOM 803 C C . ALA A 1 99 ? -1.171 4.033 16.317 1.00 76.44 99 ALA A C 1
ATOM 805 O O . ALA A 1 99 ? -0.327 4.754 16.845 1.00 76.44 99 ALA A O 1
ATOM 806 N N . TRP A 1 100 ? -0.879 3.235 15.290 1.00 80.25 100 TRP A N 1
ATOM 807 C CA . TRP A 1 100 ? 0.473 3.074 14.755 1.00 80.25 100 TRP A CA 1
ATOM 808 C C . TRP A 1 100 ? 0.950 4.325 14.029 1.00 80.25 100 TRP A C 1
ATOM 810 O O . TRP A 1 100 ? 2.075 4.76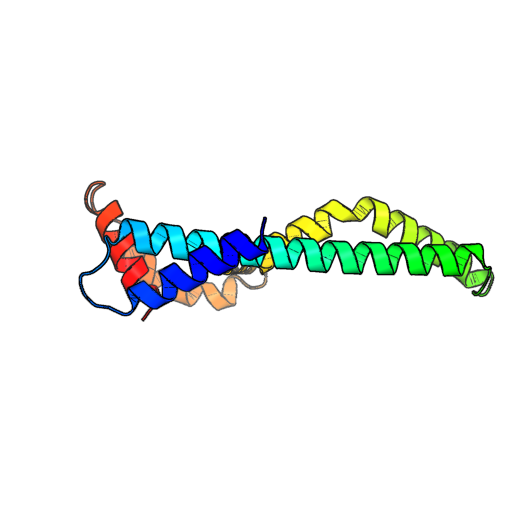5 14.243 1.00 80.25 100 TRP A O 1
ATOM 820 N N . LYS A 1 101 ? 0.074 4.965 13.251 1.00 82.81 101 LYS A N 1
ATOM 821 C CA . LYS A 1 101 ? 0.355 6.248 12.604 1.00 82.81 101 LYS A CA 1
ATOM 822 C C . LYS A 1 101 ? 0.767 7.311 13.621 1.00 82.81 101 LYS A C 1
ATOM 824 O O . LYS A 1 101 ? 1.726 8.041 13.382 1.00 82.81 101 LYS A O 1
ATOM 829 N N . LYS A 1 102 ? 0.039 7.420 14.738 1.00 79.12 102 LYS A N 1
ATOM 830 C CA . LYS A 1 102 ? 0.319 8.410 15.786 1.00 79.12 102 LYS A CA 1
ATOM 831 C C . LYS A 1 102 ? 1.679 8.158 16.432 1.00 79.12 102 LYS A C 1
ATOM 833 O O . LYS A 1 102 ? 2.482 9.084 16.495 1.00 79.12 102 LYS A O 1
ATOM 838 N N . GLU A 1 103 ? 1.949 6.926 16.852 1.00 81.62 103 GLU A N 1
ATOM 839 C CA . GLU A 1 103 ? 3.239 6.557 17.449 1.00 81.62 103 GLU A CA 1
ATOM 840 C C . GLU A 1 103 ? 4.398 6.760 16.466 1.00 81.62 103 GLU A C 1
ATOM 842 O O . GLU A 1 103 ? 5.413 7.357 16.816 1.00 81.62 103 GLU A O 1
ATOM 847 N N . PHE A 1 104 ? 4.218 6.364 15.204 1.00 83.50 104 PHE A N 1
ATOM 848 C CA . PHE A 1 104 ? 5.221 6.557 14.162 1.00 83.50 104 PHE A CA 1
ATOM 849 C C . PHE A 1 104 ? 5.542 8.041 13.946 1.00 83.50 104 PHE A C 1
ATOM 851 O O . PHE A 1 104 ? 6.706 8.425 14.001 1.00 83.50 104 PHE A O 1
ATOM 858 N N . ILE A 1 105 ? 4.533 8.903 13.783 1.00 82.00 105 ILE A N 1
ATOM 859 C CA . ILE A 1 105 ? 4.746 10.351 13.610 1.00 82.00 105 ILE A CA 1
ATOM 860 C C . ILE A 1 105 ? 5.429 10.964 14.839 1.00 82.00 105 ILE A C 1
ATOM 862 O O . ILE A 1 105 ? 6.309 11.807 14.694 1.00 82.00 105 ILE A O 1
ATOM 866 N N . GLN A 1 106 ? 5.058 10.531 16.045 1.00 79.12 106 GLN A N 1
ATOM 867 C CA . GLN A 1 106 ? 5.677 11.016 17.281 1.00 79.12 106 GLN A CA 1
ATOM 868 C C . GLN A 1 106 ? 7.123 10.543 17.457 1.00 79.12 106 GLN A C 1
ATOM 870 O O . GLN A 1 106 ? 7.914 11.247 18.081 1.00 79.12 106 GLN A O 1
ATOM 875 N N . SER A 1 107 ? 7.471 9.378 16.907 1.00 78.69 107 SER A N 1
ATOM 876 C CA . SER A 1 107 ? 8.839 8.853 16.912 1.00 78.69 107 SER A CA 1
ATOM 877 C C . SER A 1 107 ? 9.779 9.600 15.958 1.00 78.69 107 SER A C 1
ATOM 879 O O . SER A 1 107 ? 10.996 9.470 16.074 1.00 78.69 107 SER A O 1
ATOM 881 N N . ILE A 1 108 ? 9.241 10.420 15.044 1.00 82.62 108 ILE A N 1
ATOM 882 C CA . ILE A 1 108 ? 10.047 11.247 14.144 1.00 82.62 108 ILE A CA 1
ATOM 883 C C . ILE A 1 108 ? 10.586 12.455 14.932 1.00 82.62 108 ILE A C 1
ATOM 885 O O . ILE A 1 108 ? 9.801 13.310 15.358 1.00 82.62 108 ILE A O 1
ATOM 889 N N . PRO A 1 109 ? 11.918 12.596 15.084 1.00 72.12 109 PRO A N 1
ATOM 890 C CA . PRO A 1 109 ? 12.524 13.629 15.930 1.00 72.12 109 PRO A CA 1
ATOM 891 C C . PRO A 1 109 ? 12.223 15.063 15.462 1.00 72.12 109 PRO A C 1
ATOM 893 O O . PRO A 1 109 ? 12.241 15.991 16.262 1.00 72.12 109 PRO A O 1
ATOM 896 N N . LEU A 1 110 ? 11.891 15.250 14.181 1.00 71.44 110 LEU A N 1
ATOM 897 C CA . LEU A 1 110 ? 11.503 16.545 13.607 1.00 71.44 110 LEU A CA 1
ATOM 898 C C . LEU A 1 110 ? 10.094 17.004 14.026 1.00 71.44 110 LEU A C 1
ATOM 900 O O . LEU A 1 110 ? 9.812 18.197 14.017 1.00 71.44 110 LEU A O 1
ATOM 904 N N . VAL A 1 111 ? 9.204 16.071 14.376 1.00 65.06 111 VAL A N 1
ATOM 905 C CA . VAL A 1 111 ? 7.789 16.345 14.691 1.00 65.06 111 VAL A CA 1
ATOM 906 C C . VAL A 1 111 ? 7.529 16.255 16.199 1.00 65.06 111 VAL A C 1
ATOM 908 O O . VAL A 1 111 ? 6.605 16.886 16.715 1.00 65.06 111 VAL A O 1
ATOM 911 N N . SER A 1 112 ? 8.378 15.530 16.933 1.00 58.44 112 SER A N 1
ATOM 912 C CA . SER A 1 112 ? 8.247 15.321 18.377 1.00 58.44 112 SER A CA 1
ATOM 913 C C . SER A 1 112 ? 8.217 16.630 19.176 1.00 58.44 112 SER A C 1
ATOM 915 O O . SER A 1 112 ? 7.422 16.742 20.108 1.00 58.44 112 SER A O 1
ATOM 917 N N . HIS A 1 113 ? 8.985 17.653 18.789 1.00 57.78 113 HIS A N 1
ATOM 918 C CA . HIS A 1 113 ? 9.021 18.941 19.494 1.00 57.78 113 HIS A CA 1
ATOM 919 C C . HIS A 1 113 ? 7.685 19.703 19.479 1.00 57.78 113 HIS A C 1
ATOM 921 O O . HIS A 1 113 ? 7.398 20.426 20.429 1.00 57.78 113 HIS A O 1
ATOM 927 N N . VAL A 1 114 ? 6.841 19.509 18.459 1.00 60.91 114 VAL A N 1
ATOM 928 C CA . VAL A 1 114 ? 5.533 20.185 18.347 1.00 60.91 114 VAL A CA 1
ATOM 929 C C . VAL A 1 114 ? 4.455 19.469 19.170 1.00 60.91 114 VAL A C 1
ATOM 931 O O . VAL A 1 114 ? 3.571 20.112 19.727 1.00 60.91 114 VAL A O 1
ATOM 934 N N . PHE A 1 115 ? 4.544 18.142 19.302 1.00 54.00 115 PHE A N 1
ATOM 935 C CA . PHE A 1 115 ? 3.547 17.323 20.008 1.00 54.00 115 PHE A CA 1
ATOM 936 C C . PHE A 1 115 ? 3.924 16.976 21.460 1.00 54.00 115 PHE A C 1
ATOM 938 O O . PHE A 1 115 ? 3.095 16.443 22.196 1.00 54.00 115 PHE A O 1
ATOM 945 N N . SER A 1 116 ? 5.154 17.267 21.901 1.00 51.44 116 SER A N 1
ATOM 946 C CA . SER A 1 116 ? 5.623 16.939 23.261 1.00 51.44 116 SER A CA 1
ATOM 947 C C . SER A 1 116 ? 4.995 17.800 24.360 1.00 51.44 116 SER A C 1
ATOM 949 O O . SER A 1 116 ? 4.906 17.343 25.497 1.00 51.44 116 SER A O 1
ATOM 951 N N . ALA A 1 117 ? 4.490 18.995 24.032 1.00 52.19 117 ALA A N 1
ATOM 952 C CA . ALA A 1 117 ? 3.777 19.849 24.987 1.00 52.19 117 ALA A CA 1
ATOM 953 C C . ALA A 1 117 ? 2.495 19.186 25.541 1.00 52.19 117 ALA A C 1
ATOM 955 O O . ALA A 1 117 ? 2.073 19.491 26.651 1.00 52.19 117 ALA A O 1
ATOM 956 N N . ASP A 1 118 ? 1.915 18.232 24.806 1.00 51.34 118 ASP A N 1
ATOM 957 C CA . ASP A 1 118 ? 0.671 17.548 25.180 1.00 51.34 118 ASP A CA 1
ATOM 958 C C . ASP A 1 118 ? 0.915 16.332 26.108 1.00 51.34 118 ASP A C 1
ATOM 960 O O . ASP A 1 118 ? 0.068 15.961 26.924 1.00 51.34 118 ASP A O 1
ATOM 964 N N . LYS A 1 119 ? 2.118 15.726 26.057 1.00 49.41 119 LYS A N 1
ATOM 965 C CA . LYS A 1 119 ? 2.474 14.520 26.840 1.00 49.41 119 LYS A CA 1
ATOM 966 C C . LYS A 1 119 ? 2.706 14.788 28.329 1.00 49.41 119 LYS A C 1
ATOM 968 O O . LYS A 1 119 ? 2.439 13.906 29.145 1.00 49.41 119 LYS A O 1
ATOM 973 N N . GLN A 1 120 ? 3.136 15.995 28.700 1.00 47.53 120 GLN A N 1
ATOM 974 C CA . GLN A 1 120 ? 3.449 16.338 30.095 1.00 47.53 120 GLN A CA 1
ATOM 975 C C . GLN A 1 120 ? 2.208 16.335 31.012 1.00 47.53 120 GLN A C 1
ATOM 977 O O . GLN A 1 120 ? 2.334 16.182 32.225 1.00 47.53 120 GLN A O 1
ATOM 982 N N . SER A 1 121 ? 0.998 16.424 30.445 1.00 47.06 121 SER A N 1
ATOM 983 C CA . SER A 1 121 ? -0.262 16.323 31.198 1.00 47.06 121 SER A CA 1
ATOM 984 C C . SER A 1 121 ? -0.678 14.877 31.523 1.00 47.06 121 SER A C 1
ATOM 986 O O . SER A 1 121 ? -1.440 14.651 32.466 1.00 47.06 121 SER A O 1
ATOM 988 N N . LEU A 1 122 ? -0.177 13.889 30.767 1.00 46.78 122 LEU A N 1
ATOM 989 C CA . LEU A 1 122 ? -0.647 12.500 30.818 1.00 46.78 122 LEU A CA 1
ATOM 990 C C . LEU A 1 122 ? 0.213 11.605 31.730 1.00 46.78 122 LEU A C 1
ATOM 992 O O . LEU A 1 122 ? -0.309 10.666 32.333 1.00 46.78 122 LEU A O 1
ATOM 996 N N . GLU A 1 123 ? 1.511 11.894 31.869 1.00 46.88 123 GLU A N 1
ATOM 997 C CA . GLU A 1 123 ? 2.433 11.078 32.680 1.00 46.88 123 GLU A CA 1
ATOM 998 C C . GLU A 1 123 ? 2.202 11.192 34.195 1.00 46.88 123 GLU A C 1
ATOM 1000 O O . GLU A 1 123 ? 2.391 10.209 34.910 1.00 46.88 123 GLU A O 1
ATOM 1005 N N . ASN A 1 124 ? 1.667 12.314 34.689 1.00 40.31 124 ASN A N 1
ATOM 1006 C CA . ASN A 1 124 ? 1.362 12.492 36.118 1.00 40.31 124 ASN A CA 1
ATOM 1007 C C . ASN A 1 124 ? 0.242 11.573 36.654 1.00 40.31 124 ASN A C 1
ATOM 1009 O O . ASN A 1 124 ? -0.010 11.558 37.856 1.00 40.31 124 ASN A O 1
ATOM 1013 N N . LYS A 1 125 ? -0.438 10.792 35.800 1.00 46.84 125 LYS A N 1
ATOM 1014 C CA . LYS A 1 125 ? -1.504 9.853 36.204 1.00 46.84 125 LYS A CA 1
ATOM 1015 C C . LYS A 1 125 ? -1.062 8.392 36.344 1.00 46.84 125 LYS A C 1
ATOM 1017 O O . LYS A 1 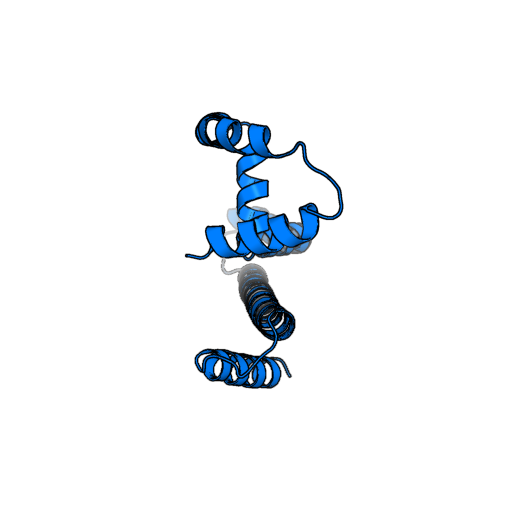125 ? -1.879 7.567 36.739 1.00 46.84 125 LYS A O 1
ATOM 1022 N N . LYS A 1 126 ? 0.186 8.045 36.012 1.00 44.53 126 LYS A N 1
ATOM 1023 C CA . LYS A 1 126 ? 0.615 6.641 35.844 1.00 44.53 126 LYS A CA 1
ATOM 1024 C C . LYS A 1 126 ? 1.082 5.912 37.113 1.00 44.53 126 LYS A C 1
ATOM 1026 O O . LYS A 1 126 ? 1.498 4.763 37.018 1.00 44.53 126 LYS A O 1
ATOM 1031 N N . SER A 1 127 ? 1.008 6.523 38.295 1.00 44.84 127 SER A N 1
ATOM 1032 C CA . SER A 1 127 ? 1.384 5.866 39.554 1.00 44.84 127 SER A CA 1
ATOM 1033 C C . SER A 1 127 ? 0.164 5.300 40.297 1.00 44.84 127 SER A C 1
ATOM 1035 O O . SER A 1 127 ? -0.234 5.871 41.306 1.00 44.84 127 SER A O 1
ATOM 1037 N N . LEU A 1 128 ? -0.456 4.209 39.831 1.00 46.22 128 LEU A N 1
ATOM 1038 C CA . LEU A 1 128 ? -1.413 3.425 40.637 1.00 46.22 128 LEU A CA 1
ATOM 1039 C C . LEU A 1 128 ? -1.527 1.973 40.111 1.00 46.22 128 LEU A C 1
ATOM 1041 O O . LEU A 1 128 ? -1.042 1.663 39.030 1.00 46.22 128 LEU A O 1
ATOM 1045 N N . ARG A 1 129 ? -2.029 1.056 40.944 1.00 47.94 129 ARG A N 1
ATOM 1046 C CA . ARG A 1 129 ? -1.637 -0.373 41.041 1.00 47.94 129 ARG A CA 1
ATOM 1047 C C . ARG A 1 129 ? -2.167 -1.271 39.894 1.00 47.94 129 ARG A C 1
ATOM 1049 O O . ARG A 1 129 ? -3.136 -0.905 39.240 1.00 47.94 129 ARG A O 1
ATOM 1056 N N . PRO A 1 130 ? -1.641 -2.508 39.713 1.00 46.84 130 PRO A N 1
ATOM 1057 C CA . PRO A 1 130 ? -1.929 -3.367 38.546 1.00 46.84 130 PRO A CA 1
ATOM 1058 C C . PRO A 1 130 ? -3.404 -3.764 38.331 1.00 46.84 130 PRO A C 1
ATOM 1060 O O . PRO A 1 130 ? -3.792 -4.124 37.224 1.00 46.84 130 PRO A O 1
ATOM 1063 N N . VAL A 1 131 ? -4.250 -3.702 39.367 1.00 45.88 131 VAL A N 1
ATOM 1064 C CA . VAL A 1 131 ? -5.694 -4.004 39.250 1.00 45.88 131 VAL A CA 1
ATOM 1065 C C . VAL A 1 131 ? -6.474 -2.816 38.667 1.00 45.88 131 VAL A C 1
ATOM 1067 O O . VAL A 1 131 ? -7.485 -3.010 37.997 1.00 45.88 131 VAL A O 1
ATOM 1070 N N . GLU A 1 132 ? -5.965 -1.592 38.827 1.00 49.66 132 GLU A N 1
ATOM 1071 C CA . GLU A 1 132 ? -6.552 -0.380 38.247 1.00 49.66 132 GLU A CA 1
ATOM 1072 C C . GLU A 1 132 ? -6.131 -0.164 36.791 1.00 49.66 132 GLU A C 1
ATOM 1074 O O . GLU A 1 132 ? -6.821 0.557 36.082 1.00 49.66 132 GLU A O 1
ATOM 1079 N N . GLU A 1 133 ? -5.064 -0.806 36.298 1.00 50.22 133 GLU A N 1
ATOM 1080 C CA . GLU A 1 133 ? -4.623 -0.650 34.903 1.00 50.22 133 GLU A CA 1
ATOM 1081 C C . GLU A 1 133 ? -5.665 -1.142 33.901 1.00 50.22 133 GLU A C 1
ATOM 1083 O O . GLU A 1 133 ? -5.867 -0.501 32.875 1.00 50.22 133 GLU A O 1
ATOM 1088 N N . THR A 1 134 ? -6.366 -2.243 34.189 1.00 49.66 134 THR A N 1
ATOM 1089 C CA . THR A 1 134 ? -7.367 -2.779 33.252 1.00 49.66 134 THR A CA 1
ATOM 1090 C C . THR A 1 134 ? -8.596 -1.871 33.197 1.00 49.66 134 THR A C 1
ATOM 1092 O O . THR A 1 134 ? -9.068 -1.528 32.113 1.00 49.66 134 THR A O 1
ATOM 1095 N N . GLU A 1 135 ? -9.089 -1.406 34.348 1.00 55.50 135 GLU A N 1
ATOM 1096 C CA . GLU A 1 135 ? -10.212 -0.464 34.392 1.00 55.50 135 GLU A CA 1
ATOM 1097 C C . GLU A 1 135 ? -9.827 0.929 33.886 1.00 55.50 135 GLU A C 1
ATOM 1099 O O . GLU A 1 135 ? -10.620 1.552 33.181 1.00 55.50 135 GLU A O 1
ATOM 1104 N N . MET A 1 136 ? -8.605 1.403 34.152 1.00 55.25 136 MET A N 1
ATOM 1105 C CA . MET A 1 136 ? -8.068 2.622 33.545 1.00 55.25 136 MET A CA 1
ATOM 1106 C C . MET A 1 136 ? -7.906 2.468 32.040 1.00 55.25 136 MET A C 1
ATOM 1108 O O . MET A 1 136 ? -8.209 3.418 31.331 1.00 55.25 136 MET A O 1
ATOM 1112 N N . TYR A 1 137 ? -7.496 1.304 31.532 1.00 55.94 137 TYR A N 1
ATOM 1113 C CA . TYR A 1 137 ? -7.402 1.051 30.097 1.00 55.94 137 TYR A CA 1
ATOM 1114 C C . TYR A 1 137 ? -8.782 1.165 29.454 1.00 55.94 137 TYR A C 1
ATOM 1116 O O . TYR A 1 137 ? -8.959 1.933 28.513 1.00 55.94 137 TYR A O 1
ATOM 1124 N N . PHE A 1 138 ? -9.798 0.502 30.014 1.00 61.28 138 PHE A N 1
ATOM 1125 C CA . PHE A 1 138 ? -11.167 0.607 29.509 1.00 61.28 138 PHE A CA 1
ATOM 1126 C C . PHE A 1 138 ? -11.774 2.007 29.696 1.00 61.28 138 PHE A C 1
ATOM 1128 O O . PHE A 1 138 ? -12.531 2.448 28.831 1.00 61.28 138 PHE A O 1
ATOM 1135 N N . ASN A 1 139 ? -11.424 2.744 30.756 1.00 63.44 139 ASN A N 1
ATOM 1136 C CA . ASN A 1 139 ? -11.898 4.114 30.981 1.00 63.44 139 ASN A CA 1
ATOM 1137 C C . ASN A 1 139 ? -11.199 5.151 30.098 1.00 63.44 139 ASN A C 1
ATOM 1139 O O . ASN A 1 139 ? -11.870 6.006 29.529 1.00 63.44 139 ASN A O 1
ATOM 1143 N N . GLN A 1 140 ? -9.879 5.079 29.934 1.00 60.56 140 GLN A N 1
ATOM 1144 C CA . GLN A 1 140 ? -9.139 5.926 28.995 1.00 60.56 140 GLN A CA 1
ATOM 1145 C C . GLN A 1 140 ? -9.582 5.630 27.561 1.00 60.56 140 GLN A C 1
ATOM 1147 O O . GLN A 1 140 ? -9.792 6.554 26.780 1.00 60.56 140 GLN A O 1
ATOM 1152 N N . PHE A 1 141 ? -9.842 4.361 27.242 1.00 56.53 141 PHE A N 1
ATOM 1153 C CA . PHE A 1 141 ? -10.423 3.957 25.965 1.00 56.53 141 PHE A CA 1
ATOM 1154 C C . PHE A 1 141 ? -11.880 4.416 25.805 1.00 56.53 141 PHE A C 1
ATOM 1156 O O . PHE A 1 141 ? -12.319 4.695 24.701 1.00 56.53 141 PHE A O 1
ATOM 1163 N N . LYS A 1 142 ? -12.658 4.553 26.878 1.00 53.56 142 LYS A N 1
ATOM 1164 C CA . LYS A 1 142 ? -14.000 5.150 26.806 1.00 53.56 142 LYS A CA 1
ATOM 1165 C C . LYS A 1 142 ? -13.941 6.668 26.599 1.00 53.56 142 LYS A C 1
ATOM 1167 O O . LYS A 1 142 ? -14.765 7.207 25.872 1.00 53.56 142 LYS A O 1
ATOM 1172 N N . MET A 1 143 ? -12.968 7.339 27.216 1.00 55.62 143 MET A N 1
ATOM 1173 C CA . MET A 1 143 ? -12.790 8.797 27.173 1.00 55.62 143 MET A CA 1
ATOM 1174 C C . MET A 1 143 ? -12.142 9.296 25.878 1.00 55.62 143 MET A C 1
ATOM 1176 O O . MET A 1 143 ? -12.450 10.394 25.441 1.00 55.62 143 MET A O 1
ATOM 1180 N N . ALA A 1 144 ? -11.284 8.500 25.235 1.00 50.41 144 ALA A N 1
ATOM 1181 C CA . ALA A 1 144 ? -10.668 8.849 23.949 1.00 50.41 144 ALA A CA 1
ATOM 1182 C C . ALA A 1 144 ? -11.616 8.697 22.739 1.00 50.41 144 ALA A C 1
ATOM 1184 O O . ALA A 1 144 ? -11.199 8.926 21.605 1.00 50.41 144 ALA A O 1
ATOM 1185 N N . TRP A 1 145 ? -12.858 8.258 22.968 1.00 46.03 145 TRP A N 1
ATOM 1186 C CA . TRP A 1 145 ? -13.819 7.888 21.924 1.00 46.03 145 TRP A CA 1
ATOM 1187 C C . TRP A 1 145 ? -15.216 8.516 22.112 1.00 46.03 145 TRP A C 1
ATOM 1189 O O . TRP A 1 145 ? -16.152 8.107 21.418 1.00 46.03 145 TRP A O 1
ATOM 1199 N N . VAL A 1 146 ? -15.358 9.483 23.031 1.00 34.88 146 VAL A N 1
ATOM 1200 C CA . VAL A 1 146 ? -16.416 10.516 22.992 1.00 34.88 146 VAL A CA 1
ATOM 1201 C C . VAL A 1 146 ? -15.852 11.708 22.234 1.00 34.88 146 VAL A C 1
ATOM 1203 O O . VAL A 1 146 ? -16.571 12.216 21.350 1.00 34.88 146 VAL A O 1
#

pLDDT: mean 76.3, std 15.92, range [34.88, 93.88]